Protein AF-A0A976M5I2-F1 (afdb_monomer_lite)

Structure (mmCIF, N/CA/C/O backbone):
data_AF-A0A976M5I2-F1
#
_entry.id   AF-A0A976M5I2-F1
#
loop_
_atom_site.group_PDB
_atom_site.id
_atom_site.type_symbol
_atom_site.label_atom_id
_atom_site.label_alt_id
_atom_site.label_comp_id
_atom_site.label_asym_id
_atom_site.label_entity_id
_atom_site.label_seq_id
_atom_site.pdbx_PDB_ins_code
_atom_site.Cartn_x
_atom_site.Cartn_y
_atom_site.Cartn_z
_atom_site.occupancy
_atom_site.B_iso_or_equiv
_atom_site.auth_seq_id
_atom_site.auth_comp_id
_atom_site.auth_asym_id
_atom_site.auth_atom_id
_atom_site.pdbx_PDB_model_num
ATOM 1 N N . MET A 1 1 ? -6.969 25.179 -6.077 1.00 42.72 1 MET A N 1
ATOM 2 C CA . MET A 1 1 ? -6.761 23.899 -5.365 1.00 42.72 1 MET A CA 1
ATOM 3 C C . MET A 1 1 ? -5.503 23.278 -5.935 1.00 42.72 1 MET A C 1
ATOM 5 O O . MET A 1 1 ? -5.516 22.898 -7.097 1.00 42.72 1 MET A O 1
ATOM 9 N N . PHE A 1 2 ? -4.400 23.279 -5.187 1.00 41.56 2 PHE A N 1
ATOM 10 C CA . PHE A 1 2 ? -3.205 22.556 -5.620 1.00 41.56 2 PHE A CA 1
ATOM 11 C C . PHE A 1 2 ? -3.532 21.061 -5.578 1.00 41.56 2 PHE A C 1
ATOM 13 O O . PHE A 1 2 ? -4.115 20.622 -4.581 1.00 41.56 2 PHE A O 1
ATOM 20 N N . PRO A 1 3 ? -3.241 20.282 -6.633 1.00 46.12 3 PRO A N 1
ATOM 21 C CA . PRO A 1 3 ? -3.365 18.838 -6.536 1.00 46.12 3 PRO A CA 1
ATOM 22 C C . PRO A 1 3 ? -2.473 18.413 -5.370 1.00 46.12 3 PRO A C 1
ATOM 24 O O . PRO A 1 3 ? -1.293 18.761 -5.361 1.00 46.12 3 PRO A O 1
ATOM 27 N N . MET A 1 4 ? -3.033 17.733 -4.362 1.00 51.72 4 MET A N 1
ATOM 28 C CA . MET A 1 4 ? -2.200 17.037 -3.38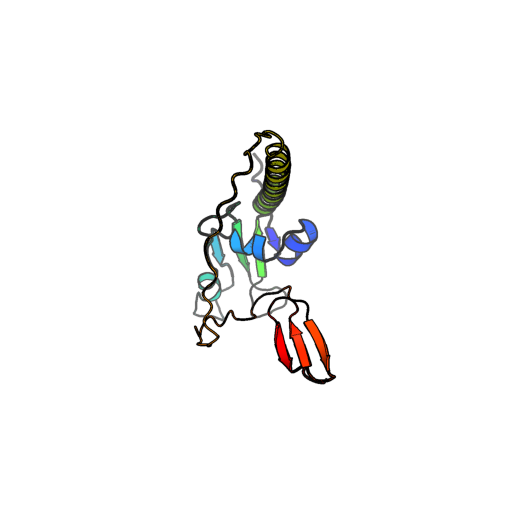5 1.00 51.72 4 MET A CA 1
ATOM 29 C C . MET A 1 4 ? -1.321 16.102 -4.206 1.00 51.72 4 MET A C 1
ATOM 31 O O . MET A 1 4 ? -1.816 15.113 -4.751 1.00 51.72 4 MET A O 1
ATOM 35 N N . SER A 1 5 ? -0.052 16.463 -4.389 1.00 57.25 5 SER A N 1
ATOM 36 C CA . SER A 1 5 ? 0.918 15.587 -5.017 1.00 57.25 5 SER A CA 1
ATOM 37 C C . SER A 1 5 ? 0.854 14.288 -4.236 1.00 57.25 5 SER A C 1
ATOM 39 O O . SER A 1 5 ? 1.051 14.290 -3.021 1.00 57.25 5 SER A O 1
ATOM 41 N N . GLN A 1 6 ? 0.480 13.200 -4.904 1.00 67.88 6 GLN A N 1
ATOM 42 C CA . GLN A 1 6 ? 0.489 11.892 -4.274 1.00 67.88 6 GLN A CA 1
ATOM 43 C C . GLN A 1 6 ? 1.946 11.564 -3.974 1.00 67.88 6 GLN A C 1
ATOM 45 O O . GLN A 1 6 ? 2.685 11.116 -4.848 1.00 67.88 6 GLN A O 1
ATOM 50 N N . GLU A 1 7 ? 2.376 11.875 -2.757 1.00 90.00 7 GLU A N 1
AT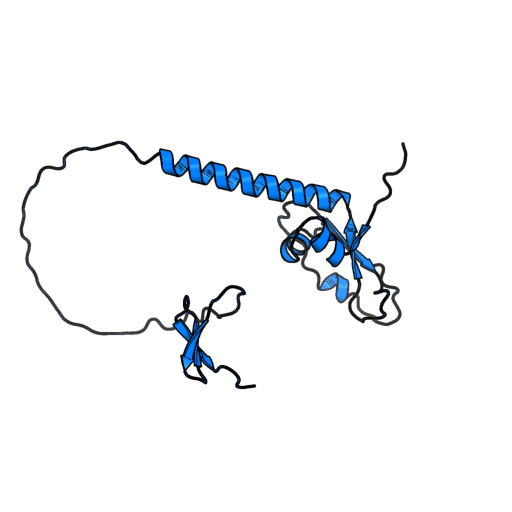OM 51 C CA . GLU A 1 7 ? 3.713 11.557 -2.300 1.00 90.00 7 GLU A CA 1
ATOM 52 C C . GLU A 1 7 ? 3.770 10.071 -1.956 1.00 90.00 7 GLU A C 1
ATOM 54 O O . GLU A 1 7 ? 2.891 9.520 -1.284 1.00 90.00 7 GLU A O 1
ATOM 59 N N . TRP A 1 8 ? 4.821 9.419 -2.441 1.00 94.56 8 TRP A N 1
ATOM 60 C CA . TRP A 1 8 ? 5.053 7.995 -2.264 1.00 94.56 8 TRP A CA 1
ATOM 61 C C . TRP A 1 8 ? 6.262 7.779 -1.362 1.00 94.56 8 TRP A C 1
ATOM 63 O O . TRP A 1 8 ? 7.271 8.473 -1.475 1.00 94.56 8 TRP A O 1
ATOM 73 N N . ILE A 1 9 ? 6.187 6.781 -0.489 1.00 95.31 9 ILE A N 1
ATOM 74 C CA . ILE A 1 9 ? 7.280 6.374 0.390 1.00 95.31 9 ILE A CA 1
ATOM 75 C C . ILE A 1 9 ? 7.612 4.900 0.180 1.00 95.31 9 ILE A C 1
ATOM 77 O O . ILE A 1 9 ? 6.722 4.069 0.010 1.00 95.31 9 ILE A O 1
ATOM 81 N N . SER A 1 10 ? 8.900 4.555 0.199 1.00 96.00 10 SER A N 1
ATOM 82 C CA . SER A 1 10 ? 9.323 3.156 0.127 1.00 96.00 10 SER A CA 1
ATOM 83 C C . SER A 1 10 ? 8.956 2.393 1.396 1.00 96.00 10 SER A C 1
ATOM 85 O O . SER A 1 10 ? 8.936 2.965 2.486 1.00 96.00 10 SER A O 1
ATOM 87 N N . GLN A 1 11 ? 8.733 1.082 1.277 1.00 95.38 11 GLN A N 1
ATOM 88 C CA . GLN A 1 11 ? 8.451 0.210 2.425 1.00 95.38 11 GLN A CA 1
ATOM 89 C C . GLN A 1 11 ? 9.461 0.404 3.568 1.00 95.38 11 GLN A C 1
ATOM 91 O O . GLN A 1 11 ? 9.087 0.577 4.724 1.00 95.38 11 GLN A O 1
ATOM 96 N N . SER A 1 12 ? 10.754 0.410 3.240 1.00 94.56 12 SER A N 1
ATOM 97 C CA . SER A 1 12 ? 11.836 0.564 4.212 1.00 94.56 12 SER A CA 1
ATOM 98 C C . SER A 1 12 ? 11.822 1.931 4.899 1.00 94.56 12 SER A C 1
ATOM 100 O O . SER A 1 12 ? 12.081 2.008 6.100 1.00 94.56 12 SER A O 1
ATOM 102 N N . ASN A 1 13 ? 11.481 3.003 4.182 1.00 95.81 13 ASN A N 1
ATOM 103 C CA . ASN A 1 13 ? 11.361 4.331 4.781 1.00 95.81 13 ASN A CA 1
ATOM 104 C C . ASN A 1 13 ? 10.082 4.472 5.611 1.00 95.81 13 ASN A C 1
ATOM 106 O O . ASN A 1 13 ? 10.130 5.100 6.666 1.00 95.81 13 ASN A O 1
ATOM 110 N N . ALA A 1 14 ? 8.972 3.858 5.192 1.00 94.75 14 ALA A N 1
ATOM 111 C CA . ALA A 1 14 ? 7.729 3.850 5.957 1.00 94.75 14 ALA A CA 1
ATOM 112 C C . ALA A 1 14 ? 7.923 3.185 7.327 1.00 94.75 14 ALA A C 1
ATOM 114 O O . ALA A 1 14 ? 7.577 3.774 8.350 1.00 94.75 14 ALA A O 1
ATOM 115 N N . ILE A 1 15 ? 8.588 2.026 7.351 1.00 94.94 15 ILE A N 1
ATOM 116 C CA . ILE A 1 15 ? 8.938 1.303 8.583 1.00 94.94 15 ILE A CA 1
ATOM 117 C C . ILE A 1 15 ? 9.814 2.162 9.503 1.00 94.94 15 ILE A C 1
ATOM 119 O O . ILE A 1 15 ? 9.555 2.290 10.699 1.00 94.94 15 ILE A O 1
ATOM 123 N N . LYS A 1 16 ? 10.854 2.798 8.950 1.00 95.12 16 LYS A N 1
ATOM 124 C CA . LYS A 1 16 ? 11.789 3.613 9.742 1.00 95.12 16 LYS A CA 1
ATOM 125 C C . LYS A 1 16 ? 11.139 4.873 10.317 1.00 95.12 16 LYS A C 1
ATOM 127 O O . LYS A 1 16 ? 11.379 5.191 11.486 1.00 95.12 16 LYS A O 1
ATOM 132 N N . LYS A 1 17 ? 10.365 5.588 9.492 1.00 95.12 17 LYS A N 1
ATOM 133 C CA . LYS A 1 17 ? 9.823 6.919 9.796 1.00 95.12 17 LYS A CA 1
ATOM 134 C C . LYS A 1 17 ? 8.558 6.858 10.651 1.00 95.12 17 LYS A C 1
ATOM 136 O O . LYS A 1 17 ? 8.484 7.592 11.625 1.00 95.12 17 LYS A O 1
ATOM 141 N N . TYR A 1 18 ? 7.625 5.966 10.321 1.00 92.88 18 TYR A N 1
ATOM 142 C CA . TYR A 1 18 ? 6.301 5.876 10.960 1.00 92.88 18 TYR A CA 1
ATOM 143 C C . TYR A 1 18 ? 6.178 4.701 11.933 1.00 92.88 18 TYR A C 1
ATOM 145 O O . TYR A 1 18 ? 5.089 4.368 12.383 1.00 92.88 18 TYR A O 1
ATOM 153 N N . LYS A 1 19 ? 7.298 4.023 12.229 1.00 90.88 19 LYS A N 1
ATOM 154 C CA . LYS A 1 19 ? 7.374 2.895 13.177 1.00 90.88 19 LYS A CA 1
ATOM 155 C C . LYS A 1 19 ? 6.390 1.752 12.885 1.00 90.88 19 LYS A C 1
ATOM 157 O O . LYS A 1 19 ? 6.109 0.948 13.768 1.00 90.88 19 LYS A O 1
ATOM 162 N N . LEU A 1 20 ? 5.916 1.656 11.644 1.00 91.69 20 LEU A N 1
ATOM 163 C CA . LEU A 1 20 ? 5.096 0.552 11.161 1.00 91.69 20 LEU A CA 1
ATOM 164 C C . LEU A 1 20 ? 5.966 -0.683 10.945 1.00 91.69 20 LEU A C 1
ATOM 166 O O . LEU A 1 20 ? 7.146 -0.568 10.610 1.00 91.69 20 LEU A O 1
ATOM 170 N N . ASN A 1 21 ? 5.388 -1.869 11.082 1.00 93.00 21 ASN A N 1
ATOM 171 C CA . ASN A 1 21 ? 6.063 -3.103 10.697 1.00 93.00 21 ASN A CA 1
ATOM 172 C C . ASN A 1 21 ? 5.617 -3.560 9.288 1.00 93.00 21 ASN A C 1
ATOM 174 O O . ASN A 1 21 ? 4.710 -2.999 8.671 1.00 93.00 21 ASN A O 1
ATOM 178 N N . VAL A 1 22 ? 6.285 -4.582 8.744 1.00 93.50 22 VAL A N 1
ATOM 179 C CA . VAL A 1 22 ? 5.963 -5.122 7.408 1.00 93.50 22 VAL A CA 1
ATOM 180 C C . VAL A 1 22 ? 4.542 -5.691 7.359 1.00 93.50 22 VAL A C 1
ATOM 182 O O . VAL A 1 22 ? 3.848 -5.523 6.357 1.00 93.50 22 VAL A O 1
ATOM 185 N N . TYR A 1 23 ? 4.109 -6.340 8.439 1.00 93.94 23 TYR A N 1
ATOM 186 C CA . TYR A 1 23 ? 2.783 -6.933 8.540 1.00 93.94 23 TYR A CA 1
ATOM 187 C C . TYR A 1 23 ? 1.679 -5.869 8.500 1.00 93.94 23 TYR A C 1
ATOM 189 O O . TYR A 1 23 ? 0.711 -6.044 7.764 1.00 93.94 23 TYR A O 1
ATOM 197 N N . ASP A 1 24 ? 1.835 -4.745 9.201 1.00 93.69 24 ASP A N 1
ATOM 198 C CA . ASP A 1 24 ? 0.886 -3.628 9.195 1.00 93.69 24 ASP A CA 1
ATOM 199 C C . ASP A 1 24 ? 0.699 -3.098 7.774 1.00 93.69 24 ASP A C 1
ATOM 201 O O . ASP A 1 24 ? -0.421 -2.853 7.338 1.00 93.69 24 ASP A O 1
ATOM 205 N N . LEU A 1 25 ? 1.789 -2.986 7.012 1.00 95.44 25 LEU A N 1
ATOM 206 C CA . LEU A 1 25 ? 1.726 -2.556 5.620 1.00 95.44 25 LEU A CA 1
ATOM 207 C C . LEU A 1 25 ? 1.020 -3.594 4.743 1.00 95.44 25 LEU A C 1
ATOM 209 O O . LEU A 1 25 ? 0.134 -3.236 3.975 1.00 95.44 25 LEU A O 1
ATOM 213 N N . HIS A 1 26 ? 1.385 -4.875 4.844 1.00 94.62 26 HIS A N 1
ATOM 214 C CA . HIS A 1 26 ? 0.868 -5.916 3.943 1.00 94.62 26 HIS A CA 1
ATOM 215 C C . HIS A 1 26 ? -0.583 -6.300 4.240 1.00 94.62 26 HIS A C 1
ATOM 217 O O . HIS A 1 26 ? -1.365 -6.487 3.313 1.00 94.62 26 HIS A O 1
ATOM 223 N N . SER A 1 27 ? -0.966 -6.363 5.516 1.00 94.62 27 SER A N 1
ATOM 224 C CA . SER A 1 27 ? -2.332 -6.688 5.958 1.00 94.62 27 SER A CA 1
ATOM 225 C C . SER A 1 27 ? -3.364 -5.607 5.627 1.00 94.62 27 SER A C 1
ATOM 227 O O . SER A 1 27 ? -4.560 -5.842 5.778 1.00 94.62 27 SER A O 1
ATOM 229 N N . ASN A 1 28 ? -2.913 -4.446 5.149 1.00 96.12 28 ASN A N 1
ATOM 230 C CA . ASN A 1 28 ? -3.754 -3.311 4.796 1.00 96.12 28 ASN A CA 1
ATOM 231 C C . ASN A 1 28 ? -3.767 -3.004 3.285 1.00 96.12 28 ASN A C 1
ATOM 233 O O . ASN A 1 28 ? -4.417 -2.052 2.865 1.00 96.12 28 ASN A O 1
ATOM 237 N N . ILE A 1 29 ? -3.095 -3.799 2.441 1.00 96.50 29 ILE A N 1
ATOM 238 C CA . ILE A 1 29 ? -3.083 -3.586 0.981 1.00 96.50 29 ILE A CA 1
ATOM 239 C C . ILE A 1 29 ? -4.459 -3.897 0.392 1.00 96.50 29 ILE A C 1
ATOM 241 O O . ILE A 1 29 ? -4.896 -5.043 0.410 1.00 96.50 29 ILE A O 1
ATOM 245 N N . THR A 1 30 ? -5.117 -2.907 -0.205 1.00 95.50 30 THR A N 1
ATOM 246 C CA . THR A 1 30 ? -6.404 -3.084 -0.904 1.00 95.50 30 THR A CA 1
ATOM 247 C C . THR A 1 30 ? -6.292 -2.961 -2.412 1.00 95.50 30 THR A C 1
ATOM 249 O O . THR A 1 30 ? -7.122 -3.499 -3.142 1.00 95.50 30 THR A O 1
ATOM 252 N N . LYS A 1 31 ? -5.268 -2.254 -2.893 1.00 93.88 31 LYS A N 1
ATOM 253 C CA . LYS A 1 31 ? -5.041 -2.012 -4.315 1.00 93.88 31 LYS A CA 1
ATOM 254 C C . LYS A 1 31 ? -3.562 -2.148 -4.636 1.00 93.88 31 LYS A C 1
ATOM 256 O O . LYS A 1 31 ? -2.724 -1.621 -3.908 1.00 93.88 31 LYS A O 1
ATOM 261 N N . VAL A 1 32 ? -3.259 -2.802 -5.752 1.00 92.62 32 VAL A N 1
ATOM 262 C CA . VAL A 1 32 ? -1.904 -2.910 -6.298 1.00 92.62 32 VAL A CA 1
ATOM 263 C C . VAL A 1 32 ? -1.870 -2.217 -7.657 1.00 92.62 32 VAL A C 1
ATOM 265 O O . VAL A 1 32 ? -2.772 -2.401 -8.472 1.00 92.62 32 VAL A O 1
ATOM 268 N N . VAL A 1 33 ? -0.857 -1.385 -7.875 1.00 90.81 33 VAL A N 1
ATOM 269 C CA . VAL A 1 33 ? -0.553 -0.728 -9.149 1.00 90.81 33 VAL A CA 1
ATOM 270 C C . VAL A 1 33 ? 0.841 -1.181 -9.557 1.00 90.81 33 VAL A C 1
ATOM 272 O O . VAL A 1 33 ? 1.813 -0.839 -8.885 1.00 90.81 33 VAL A O 1
ATOM 275 N N . ASP A 1 34 ? 0.939 -1.977 -10.615 1.00 88.06 34 ASP A N 1
ATOM 276 C CA . ASP A 1 34 ? 2.224 -2.427 -11.146 1.00 88.06 34 ASP A CA 1
ATOM 277 C C . ASP A 1 34 ? 2.683 -1.496 -12.271 1.00 88.06 34 ASP A C 1
ATOM 279 O O . ASP A 1 34 ? 1.975 -1.304 -13.257 1.00 88.06 34 ASP A O 1
ATOM 283 N N . GLU A 1 35 ? 3.847 -0.877 -12.092 1.00 87.12 35 GLU A N 1
ATOM 284 C CA . GLU A 1 35 ? 4.490 -0.010 -13.081 1.00 87.12 35 GLU A CA 1
ATOM 285 C C . GLU A 1 35 ? 5.915 -0.465 -13.407 1.00 87.12 35 GLU A C 1
ATOM 287 O O . GLU A 1 35 ? 6.731 0.313 -13.912 1.00 87.12 35 GLU A O 1
ATOM 292 N N . THR A 1 36 ? 6.248 -1.716 -13.096 1.00 83.38 36 THR A N 1
ATOM 293 C CA . THR A 1 36 ? 7.514 -2.299 -13.535 1.00 83.38 36 THR A CA 1
ATOM 294 C C . THR A 1 36 ? 7.567 -2.303 -15.064 1.00 83.38 36 THR A C 1
ATOM 296 O O . THR A 1 36 ? 6.578 -2.590 -15.747 1.00 83.38 36 THR A O 1
ATOM 299 N N . LYS A 1 37 ? 8.704 -1.899 -15.648 1.00 66.69 37 LYS A N 1
ATOM 300 C CA . LYS A 1 37 ? 8.823 -1.809 -17.109 1.00 66.69 37 LYS A CA 1
ATOM 301 C C . LYS A 1 37 ? 8.924 -3.219 -17.671 1.00 66.69 37 LYS A C 1
ATOM 303 O O . LYS A 1 37 ? 10.005 -3.796 -17.766 1.00 66.69 37 LYS A O 1
ATOM 308 N N . SER A 1 38 ? 7.770 -3.754 -18.054 1.00 57.06 38 SER A N 1
ATOM 309 C CA . SER A 1 38 ? 7.590 -5.020 -18.758 1.00 57.06 38 SER A CA 1
ATOM 310 C C . SER A 1 38 ? 8.565 -5.157 -19.937 1.00 57.06 38 SER A C 1
ATOM 312 O O . SER A 1 38 ? 8.340 -4.615 -21.017 1.00 57.06 38 SER A O 1
ATOM 314 N N . LYS A 1 39 ? 9.699 -5.833 -19.698 1.00 52.34 39 LYS A N 1
ATOM 315 C CA . LYS A 1 39 ? 10.569 -6.453 -20.719 1.00 52.34 39 LYS A CA 1
ATOM 316 C C . LYS A 1 39 ? 11.312 -7.711 -20.249 1.00 52.34 39 LYS A C 1
ATOM 318 O O . LYS A 1 39 ? 12.005 -8.310 -21.064 1.00 52.34 39 LYS A O 1
ATOM 323 N N . ARG A 1 40 ? 11.221 -8.133 -18.980 1.00 53.06 40 ARG A N 1
ATOM 324 C CA . ARG A 1 40 ? 11.905 -9.364 -18.515 1.00 53.06 40 ARG A CA 1
ATOM 325 C C . ARG A 1 40 ? 11.010 -10.444 -17.924 1.00 53.06 40 ARG A C 1
ATOM 327 O O . ARG A 1 40 ? 11.485 -11.558 -17.764 1.00 53.06 40 ARG A O 1
ATOM 334 N N . PHE A 1 41 ? 9.738 -10.157 -17.681 1.00 48.44 41 PHE A N 1
ATOM 335 C CA . PHE A 1 41 ? 8.794 -11.150 -17.190 1.00 48.44 41 PHE A CA 1
ATOM 336 C C . PHE A 1 41 ? 7.488 -10.994 -17.960 1.00 48.44 41 PHE A C 1
ATOM 338 O O . PHE A 1 41 ? 6.736 -10.053 -17.737 1.00 48.44 41 PHE A O 1
ATOM 345 N N . GLU A 1 42 ? 7.242 -11.921 -18.881 1.00 46.41 42 GLU A N 1
ATOM 346 C CA . GLU A 1 42 ? 5.979 -12.173 -19.605 1.00 46.41 42 GLU A CA 1
ATOM 347 C C . GLU A 1 42 ? 4.843 -12.618 -18.659 1.00 46.41 42 GLU A C 1
ATOM 349 O O . GLU A 1 42 ? 3.965 -13.402 -18.998 1.00 46.41 42 GLU A O 1
ATOM 354 N N . SER A 1 43 ? 4.881 -12.187 -17.406 1.00 49.59 43 SER A N 1
ATOM 355 C CA . SER A 1 43 ? 4.114 -12.822 -16.359 1.00 49.59 43 SER A CA 1
ATOM 356 C C . SER A 1 43 ? 3.843 -11.810 -15.258 1.00 49.59 43 SER A C 1
ATOM 358 O O . SER A 1 43 ? 4.745 -11.472 -14.491 1.00 49.59 43 SER A O 1
ATOM 360 N N . ASP A 1 44 ? 2.583 -11.387 -15.159 1.00 53.88 44 ASP A N 1
ATOM 361 C CA . ASP A 1 44 ? 1.946 -10.579 -14.100 1.00 53.88 44 ASP A CA 1
ATOM 362 C C . ASP A 1 44 ? 2.104 -11.149 -12.660 1.00 53.88 44 ASP A C 1
ATOM 364 O O . ASP A 1 44 ? 1.396 -10.776 -11.721 1.00 53.88 44 ASP A O 1
ATOM 368 N N . LEU A 1 45 ? 3.035 -12.081 -12.451 1.00 58.72 45 LEU A N 1
ATOM 369 C CA . LEU A 1 45 ? 3.311 -12.809 -11.216 1.00 58.72 45 LEU A CA 1
ATOM 370 C C . LEU A 1 45 ? 3.601 -11.921 -9.992 1.00 58.72 45 LEU A C 1
ATOM 372 O O . LEU A 1 45 ? 3.096 -12.253 -8.910 1.00 58.72 45 LEU A O 1
ATOM 376 N N . PRO A 1 46 ? 4.378 -10.816 -10.072 1.00 61.66 46 PRO A N 1
ATOM 377 C CA . PRO A 1 46 ? 4.697 -10.056 -8.866 1.00 61.66 46 PRO A CA 1
ATOM 378 C C . PRO A 1 46 ? 3.469 -9.338 -8.293 1.00 61.66 46 PRO A C 1
ATOM 380 O O . PRO A 1 46 ? 3.321 -9.295 -7.073 1.00 61.66 46 PRO A O 1
ATOM 383 N N . ALA A 1 47 ? 2.557 -8.846 -9.136 1.00 63.12 47 ALA A N 1
ATOM 384 C CA . ALA A 1 47 ? 1.302 -8.248 -8.686 1.00 63.12 47 ALA A CA 1
ATOM 385 C C . ALA A 1 47 ? 0.285 -9.304 -8.221 1.00 63.12 47 ALA A C 1
ATOM 387 O O . ALA A 1 47 ? -0.337 -9.135 -7.172 1.00 63.12 47 ALA A O 1
ATOM 388 N N . GLN A 1 48 ? 0.148 -10.415 -8.957 1.00 66.19 48 GLN A N 1
ATOM 389 C CA . GLN A 1 48 ? -0.821 -11.476 -8.644 1.00 66.19 48 GLN A CA 1
ATOM 390 C C . GLN A 1 48 ? -0.501 -12.244 -7.352 1.00 66.19 48 GLN A C 1
ATOM 392 O O . GLN A 1 48 ? -1.406 -12.764 -6.701 1.00 66.19 48 GLN A O 1
ATOM 397 N N . SER A 1 49 ? 0.770 -12.298 -6.944 1.00 77.81 49 SER A N 1
ATOM 398 C CA . SER A 1 49 ? 1.185 -12.939 -5.686 1.00 77.81 49 SER A CA 1
ATOM 399 C C . SER A 1 49 ? 0.900 -12.100 -4.431 1.00 77.81 49 SER A C 1
ATOM 401 O O . SER A 1 49 ? 0.999 -12.607 -3.308 1.00 77.81 49 SER A O 1
ATOM 403 N N . ILE A 1 50 ? 0.526 -10.824 -4.580 1.00 85.69 50 ILE A N 1
ATOM 404 C CA . ILE A 1 50 ? 0.232 -9.949 -3.444 1.00 85.69 50 ILE A CA 1
ATOM 405 C C . ILE A 1 50 ? -1.176 -10.233 -2.923 1.00 85.69 50 ILE A C 1
ATOM 407 O O . ILE A 1 50 ? -2.179 -10.061 -3.611 1.00 85.69 50 ILE A O 1
ATOM 411 N N . LYS A 1 51 ? -1.253 -10.626 -1.650 1.00 89.31 51 LYS A N 1
ATOM 412 C CA . LYS A 1 51 ? -2.525 -10.853 -0.963 1.00 89.31 51 LYS A CA 1
ATOM 413 C C . LYS A 1 51 ? -3.231 -9.522 -0.709 1.00 89.31 51 LYS A C 1
ATOM 415 O O . LYS A 1 51 ? -2.699 -8.664 -0.010 1.00 89.31 51 LYS A O 1
ATOM 420 N N . ILE A 1 52 ? -4.445 -9.395 -1.236 1.00 93.38 52 ILE A N 1
ATOM 421 C CA . ILE A 1 52 ? -5.332 -8.264 -0.960 1.00 93.38 52 ILE A CA 1
ATOM 422 C C . ILE A 1 52 ? -6.041 -8.480 0.380 1.00 93.38 52 ILE A C 1
ATOM 424 O O . ILE A 1 52 ? -6.601 -9.546 0.655 1.00 93.38 52 ILE A O 1
ATOM 428 N N . ALA A 1 53 ? -6.010 -7.453 1.219 1.00 92.62 53 ALA A N 1
ATOM 429 C CA . ALA A 1 53 ? -6.653 -7.418 2.516 1.00 92.62 53 ALA A CA 1
ATOM 430 C C . ALA A 1 53 ? -8.179 -7.455 2.377 1.00 92.62 53 ALA A C 1
ATOM 432 O O . ALA A 1 53 ? -8.768 -6.660 1.647 1.00 92.62 53 ALA A O 1
ATOM 433 N N . LYS A 1 54 ? -8.830 -8.358 3.121 1.00 90.44 54 LYS A N 1
ATOM 434 C CA . LYS A 1 54 ? -10.301 -8.443 3.172 1.00 90.44 54 LYS A CA 1
ATOM 435 C C . LYS A 1 54 ? -10.910 -7.412 4.123 1.00 90.44 54 LYS A C 1
ATOM 437 O O . LYS A 1 54 ? -11.927 -6.820 3.796 1.00 90.44 54 LYS A O 1
ATOM 442 N N . ASN A 1 55 ? -10.272 -7.203 5.275 1.00 91.12 55 ASN A N 1
ATOM 443 C CA . ASN A 1 55 ? -10.720 -6.293 6.331 1.00 91.12 55 ASN A CA 1
ATOM 444 C C . ASN A 1 55 ? -9.542 -5.419 6.794 1.00 91.12 55 ASN A C 1
ATOM 446 O O . ASN A 1 55 ? -8.996 -5.656 7.873 1.00 91.12 55 ASN A O 1
ATOM 450 N N . PRO A 1 56 ? -9.084 -4.475 5.958 1.00 92.88 56 PRO A N 1
ATOM 451 C CA . PRO A 1 56 ? -8.010 -3.565 6.333 1.00 92.88 56 PRO A CA 1
ATOM 452 C C . PRO A 1 56 ? -8.489 -2.589 7.417 1.00 92.88 56 PRO A C 1
ATOM 454 O O . PRO A 1 56 ? -9.645 -2.167 7.420 1.00 92.88 56 PRO A O 1
ATOM 457 N N . LEU A 1 57 ? -7.582 -2.182 8.302 1.00 92.25 57 LEU A N 1
ATOM 458 C CA . LEU A 1 57 ? -7.796 -1.045 9.196 1.00 92.25 57 LEU A CA 1
ATOM 459 C C . LEU A 1 57 ? -7.836 0.266 8.397 1.00 92.25 57 LEU A C 1
ATOM 461 O O . LEU A 1 57 ? -8.665 1.128 8.671 1.00 92.25 57 LEU A O 1
ATOM 465 N N . VAL A 1 58 ? -6.959 0.391 7.396 1.00 94.12 58 VAL A N 1
ATOM 466 C CA . VAL A 1 58 ? -6.924 1.488 6.419 1.00 94.12 58 VAL A CA 1
ATOM 467 C C . VAL A 1 58 ? -6.554 0.911 5.058 1.00 94.12 58 VAL A C 1
ATOM 469 O O . VAL A 1 58 ? -5.607 0.143 4.954 1.00 94.12 58 VAL A O 1
ATOM 472 N N . GLY A 1 59 ? -7.274 1.269 3.996 1.00 95.31 59 GLY A N 1
ATOM 473 C CA . GLY A 1 59 ? -6.996 0.739 2.660 1.00 95.31 59 GLY A CA 1
ATOM 474 C C . GLY A 1 59 ? -5.744 1.348 2.025 1.00 95.31 59 GLY A C 1
ATOM 475 O O . GLY A 1 59 ? -5.783 2.484 1.551 1.00 95.31 59 GLY A O 1
ATOM 476 N N . LEU A 1 60 ? -4.650 0.587 1.960 1.00 96.19 60 LEU A N 1
ATOM 477 C CA . LEU A 1 60 ? -3.403 1.013 1.328 1.00 96.19 60 LEU A CA 1
ATOM 478 C C . LEU A 1 60 ? -3.363 0.666 -0.160 1.00 96.19 60 LEU A C 1
ATOM 480 O O . LEU A 1 60 ? -3.682 -0.445 -0.589 1.00 96.19 60 LEU A O 1
ATOM 484 N N . THR A 1 61 ? -2.866 1.614 -0.949 1.00 95.25 61 THR A N 1
ATOM 485 C CA . THR A 1 61 ? -2.449 1.383 -2.331 1.00 95.25 61 THR A CA 1
ATOM 486 C C . THR A 1 61 ? -0.952 1.103 -2.373 1.00 95.25 61 THR A C 1
ATOM 488 O O . THR A 1 61 ? -0.141 1.947 -1.989 1.00 95.25 61 THR A O 1
ATOM 491 N N . LEU A 1 62 ? -0.592 -0.079 -2.864 1.00 95.19 62 LEU A N 1
ATOM 492 C CA . LEU A 1 62 ? 0.782 -0.482 -3.129 1.00 95.19 62 LEU A CA 1
ATOM 493 C C . LEU A 1 62 ? 1.115 -0.216 -4.596 1.00 95.19 62 LEU A C 1
ATOM 495 O O . LEU A 1 62 ? 0.448 -0.727 -5.490 1.00 95.19 62 LEU A O 1
ATOM 499 N N . ARG A 1 63 ? 2.173 0.550 -4.841 1.00 93.75 63 ARG A N 1
ATOM 500 C CA . ARG A 1 63 ? 2.751 0.759 -6.168 1.00 93.75 63 ARG A CA 1
ATOM 501 C C . ARG A 1 63 ? 4.057 -0.021 -6.283 1.00 93.75 63 ARG A C 1
ATOM 503 O O . ARG A 1 63 ? 4.942 0.133 -5.437 1.00 93.75 63 ARG A O 1
ATOM 510 N N . LEU A 1 64 ? 4.163 -0.867 -7.301 1.00 92.62 64 LEU A N 1
ATOM 511 C CA . LEU A 1 64 ? 5.380 -1.599 -7.638 1.00 92.62 64 LEU A CA 1
ATOM 512 C C . LEU A 1 64 ? 6.118 -0.851 -8.740 1.00 92.62 64 LEU A C 1
ATOM 514 O O . LEU A 1 64 ? 5.522 -0.480 -9.746 1.00 92.62 64 LEU A O 1
ATOM 518 N N . VAL A 1 65 ? 7.411 -0.624 -8.537 1.00 90.75 65 VAL A N 1
ATOM 519 C CA . VAL A 1 65 ? 8.289 0.002 -9.531 1.00 90.75 65 VAL A CA 1
ATOM 520 C C . VAL A 1 65 ? 9.592 -0.778 -9.636 1.00 90.75 65 VAL A C 1
ATOM 522 O O . VAL A 1 65 ? 9.966 -1.505 -8.708 1.00 90.75 65 VAL A O 1
ATOM 525 N N . ASP A 1 66 ? 10.306 -0.600 -10.745 1.00 89.25 66 ASP A N 1
ATOM 526 C CA . ASP A 1 66 ? 11.623 -1.206 -10.931 1.00 89.25 66 ASP A CA 1
ATOM 527 C C . ASP A 1 66 ? 12.552 -0.828 -9.774 1.00 89.25 66 ASP A C 1
ATOM 529 O O . ASP A 1 66 ? 12.606 0.324 -9.323 1.00 89.25 66 ASP A O 1
ATOM 533 N N . ASN A 1 67 ? 13.289 -1.811 -9.265 1.00 88.44 67 ASN A N 1
ATOM 534 C CA . ASN A 1 67 ? 14.214 -1.558 -8.178 1.00 88.44 67 ASN A CA 1
ATOM 535 C C . ASN A 1 67 ? 15.400 -0.735 -8.704 1.00 88.44 67 ASN A C 1
ATOM 537 O O . ASN A 1 67 ? 16.124 -1.220 -9.576 1.00 88.44 67 ASN A O 1
ATOM 541 N N . PRO A 1 68 ? 15.678 0.468 -8.167 1.00 86.69 68 PRO A N 1
ATOM 542 C CA . PRO A 1 68 ? 16.765 1.311 -8.668 1.00 86.69 68 PRO A CA 1
ATOM 543 C C . PRO A 1 68 ? 18.152 0.678 -8.484 1.00 86.69 68 PRO A C 1
ATOM 545 O O . PRO A 1 68 ? 19.116 1.118 -9.099 1.00 86.69 68 PRO A O 1
ATOM 548 N N . ARG A 1 69 ? 18.265 -0.357 -7.640 1.00 86.50 69 ARG A N 1
ATOM 549 C CA . ARG A 1 69 ? 19.497 -1.133 -7.443 1.00 86.50 69 ARG A CA 1
ATOM 550 C C . ARG A 1 69 ? 19.655 -2.298 -8.427 1.00 86.50 69 ARG A C 1
ATOM 552 O O . ARG A 1 69 ? 20.633 -3.026 -8.326 1.00 86.50 69 ARG A O 1
ATOM 559 N N . GLY A 1 70 ? 18.704 -2.496 -9.340 1.00 82.31 70 GLY A N 1
ATOM 560 C CA . GLY A 1 70 ? 18.736 -3.574 -10.331 1.00 82.31 70 GLY A CA 1
ATOM 561 C C . GLY A 1 70 ? 18.397 -4.963 -9.784 1.00 82.31 70 GLY A C 1
ATOM 562 O O . GLY A 1 70 ? 18.626 -5.951 -10.475 1.00 82.31 70 GLY A O 1
ATOM 563 N N . TYR A 1 71 ? 17.867 -5.060 -8.559 1.00 82.88 71 TYR A N 1
ATOM 564 C CA . TYR A 1 71 ? 17.373 -6.328 -8.022 1.00 82.88 71 TYR A CA 1
ATOM 565 C C . TYR A 1 71 ? 16.134 -6.812 -8.777 1.00 82.88 71 TYR A C 1
ATOM 567 O O . TYR A 1 71 ? 15.322 -6.007 -9.228 1.00 82.88 71 TYR A O 1
ATOM 575 N N . GLU A 1 72 ? 15.969 -8.133 -8.832 1.00 80.75 72 GLU A N 1
ATOM 576 C CA . GLU A 1 72 ? 14.810 -8.789 -9.445 1.00 80.75 72 GLU A CA 1
ATOM 577 C C . GLU A 1 72 ? 13.498 -8.433 -8.730 1.00 80.75 72 GLU A C 1
ATOM 579 O O . GLU A 1 72 ? 12.479 -8.187 -9.369 1.00 80.75 72 GLU A O 1
ATOM 584 N N . ALA A 1 73 ? 13.528 -8.337 -7.398 1.00 83.06 73 ALA A N 1
ATOM 585 C CA . ALA A 1 73 ? 12.356 -7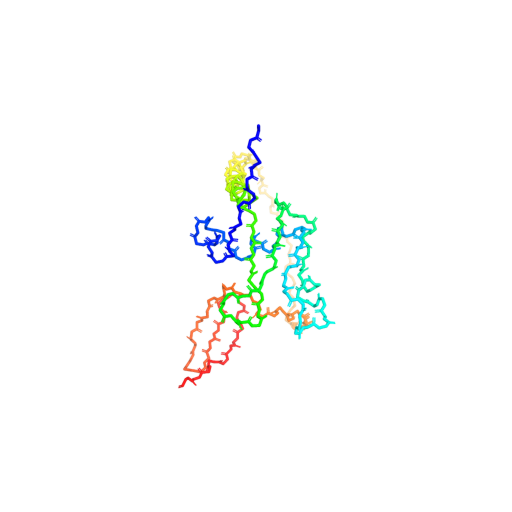.958 -6.620 1.00 83.06 73 ALA A CA 1
ATOM 586 C C . ALA A 1 73 ? 12.028 -6.457 -6.787 1.00 83.06 73 ALA A C 1
ATOM 588 O O . ALA A 1 73 ? 12.896 -5.611 -6.511 1.00 83.06 73 ALA A O 1
ATOM 589 N N . PRO A 1 74 ? 10.775 -6.099 -7.141 1.00 89.19 74 PRO A N 1
ATOM 590 C CA . PRO A 1 74 ? 10.383 -4.712 -7.351 1.00 89.19 74 PRO A CA 1
ATOM 591 C C . PRO A 1 74 ? 10.417 -3.909 -6.051 1.00 89.19 74 PRO A C 1
ATOM 593 O O . PRO A 1 74 ? 10.203 -4.423 -4.946 1.00 89.19 74 PRO A O 1
ATOM 596 N N . MET A 1 75 ? 10.651 -2.606 -6.181 1.00 92.25 75 MET A N 1
ATOM 597 C CA . MET A 1 75 ? 10.539 -1.689 -5.058 1.00 92.25 75 MET A CA 1
ATOM 598 C C . MET A 1 75 ? 9.062 -1.424 -4.750 1.00 92.25 75 MET A C 1
ATOM 600 O O . MET A 1 75 ? 8.266 -1.106 -5.631 1.00 92.25 75 MET A O 1
ATOM 604 N N . ARG A 1 76 ? 8.711 -1.532 -3.467 1.00 94.69 76 ARG A N 1
ATOM 605 C CA . ARG A 1 76 ? 7.355 -1.321 -2.952 1.00 94.69 76 ARG A CA 1
ATOM 606 C C . ARG A 1 76 ? 7.194 0.097 -2.425 1.00 94.69 76 ARG A C 1
ATOM 608 O O . ARG A 1 76 ? 7.916 0.489 -1.501 1.00 94.69 76 ARG A O 1
ATOM 615 N N . LEU A 1 77 ? 6.243 0.831 -2.990 1.00 95.69 77 LEU A N 1
ATOM 616 C CA . LEU A 1 77 ? 5.909 2.202 -2.624 1.00 95.69 77 LEU A CA 1
ATOM 617 C C . LEU A 1 77 ? 4.472 2.295 -2.095 1.00 95.69 77 LEU A C 1
ATOM 619 O O . LEU A 1 77 ? 3.563 1.680 -2.644 1.00 95.69 77 LEU A O 1
ATOM 623 N N . TYR A 1 78 ? 4.264 3.109 -1.065 1.00 96.06 78 TYR A N 1
ATOM 624 C CA . TYR A 1 78 ? 2.958 3.369 -0.457 1.00 96.06 78 TYR A CA 1
ATOM 625 C C . TYR A 1 78 ? 2.655 4.864 -0.473 1.00 96.06 78 TYR A C 1
ATOM 627 O O . TYR A 1 78 ? 3.573 5.681 -0.396 1.00 96.06 78 TYR A O 1
ATOM 635 N N . ASN A 1 79 ? 1.379 5.229 -0.553 1.00 95.19 79 ASN A N 1
ATOM 636 C CA . ASN A 1 79 ? 0.967 6.626 -0.476 1.00 95.19 79 ASN A CA 1
ATOM 637 C C . ASN A 1 79 ? 1.136 7.160 0.958 1.00 95.19 79 ASN A C 1
ATOM 639 O O . ASN A 1 79 ? 0.620 6.569 1.907 1.00 95.19 79 ASN A O 1
ATOM 643 N N . ILE A 1 80 ? 1.836 8.284 1.122 1.00 94.94 80 ILE A N 1
ATOM 644 C CA . ILE A 1 80 ? 2.156 8.843 2.444 1.00 94.94 80 ILE A CA 1
ATOM 645 C C . ILE A 1 80 ? 0.896 9.198 3.241 1.00 94.94 80 ILE A C 1
ATOM 647 O O . ILE A 1 80 ? 0.848 8.933 4.441 1.00 94.94 80 ILE A O 1
ATOM 651 N N . SER A 1 81 ? -0.137 9.749 2.602 1.00 94.31 81 SER A N 1
ATOM 652 C CA . SER A 1 81 ? -1.377 10.128 3.291 1.00 94.31 81 SER A CA 1
ATOM 653 C C . SER A 1 81 ? -2.066 8.916 3.924 1.00 94.31 81 SER A C 1
ATOM 655 O O . SER A 1 81 ? -2.505 8.989 5.068 1.00 94.31 81 SER A O 1
ATOM 657 N N . GLN A 1 82 ? -2.084 7.780 3.220 1.00 95.50 82 GLN A N 1
ATOM 658 C CA . GLN A 1 82 ? -2.662 6.528 3.724 1.00 95.50 82 GLN A CA 1
ATOM 659 C C . GLN A 1 82 ? -1.818 5.921 4.857 1.00 95.50 82 GLN A C 1
ATOM 661 O O . GLN A 1 82 ? -2.354 5.353 5.804 1.00 95.50 82 GLN A O 1
ATOM 666 N N . ILE A 1 83 ? -0.492 6.070 4.789 1.00 96.06 83 ILE A N 1
ATOM 667 C CA . ILE A 1 83 ? 0.425 5.624 5.846 1.00 96.06 83 ILE A CA 1
ATOM 668 C C . ILE A 1 83 ? 0.199 6.399 7.150 1.00 96.06 83 ILE A C 1
ATOM 670 O O . ILE A 1 83 ? 0.139 5.788 8.215 1.00 96.06 83 ILE A O 1
ATOM 674 N N . LEU A 1 84 ? 0.027 7.720 7.070 1.00 94.62 84 LEU A N 1
ATOM 675 C CA . LEU A 1 84 ? -0.279 8.565 8.231 1.00 94.62 84 LEU A CA 1
ATOM 676 C C . LEU A 1 84 ? -1.632 8.210 8.866 1.00 94.62 84 LEU A C 1
ATOM 678 O O . LEU A 1 84 ? -1.777 8.201 10.092 1.00 94.62 84 LEU A O 1
ATOM 682 N N . GLU A 1 85 ? -2.627 7.907 8.032 1.00 95.06 85 GLU A N 1
ATOM 683 C CA . GLU A 1 85 ? -3.936 7.451 8.494 1.00 95.06 85 GLU A CA 1
ATOM 684 C C . GLU A 1 85 ? -3.837 6.093 9.202 1.00 95.06 85 GLU A C 1
ATOM 686 O O . GLU A 1 85 ? -4.412 5.916 10.281 1.00 95.06 85 GLU A O 1
ATOM 691 N N . LEU A 1 86 ? -3.064 5.154 8.647 1.00 95.06 86 LEU A N 1
ATOM 692 C CA . LEU A 1 86 ? -2.826 3.846 9.254 1.00 95.06 86 LEU A CA 1
ATOM 693 C C . LEU A 1 86 ? -2.123 3.966 10.610 1.00 95.06 86 LEU A C 1
ATOM 695 O O . LEU A 1 86 ? -2.589 3.381 11.586 1.00 95.06 86 LEU A O 1
ATOM 699 N N . GLU A 1 87 ? -1.052 4.757 10.698 1.00 94.00 87 GLU A N 1
ATOM 700 C C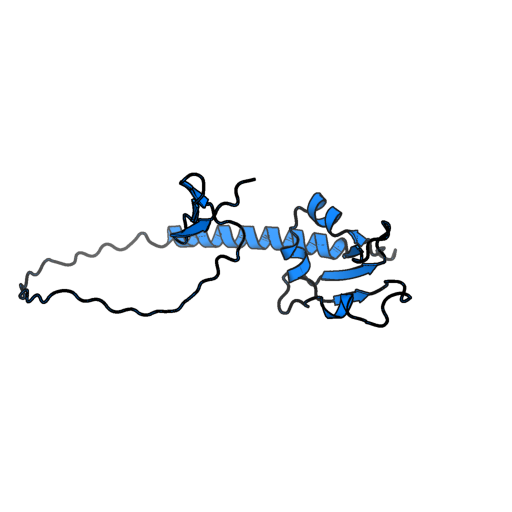A . GLU A 1 87 ? -0.334 5.018 11.952 1.00 94.00 87 GLU A CA 1
ATOM 701 C C . GLU A 1 87 ? -1.283 5.573 13.025 1.00 94.00 87 GLU A C 1
ATOM 703 O O . GLU A 1 87 ? -1.379 5.037 14.133 1.00 94.00 87 GLU A O 1
ATOM 708 N N . SER A 1 88 ? -2.064 6.595 12.671 1.00 92.69 88 SER A N 1
ATOM 709 C CA . SER A 1 88 ? -3.046 7.202 13.574 1.00 92.69 88 SER A CA 1
ATOM 710 C C . SER A 1 88 ? -4.107 6.198 14.036 1.00 92.69 88 SER A C 1
ATOM 712 O O . SER A 1 88 ? -4.516 6.203 15.201 1.00 92.69 88 SER A O 1
ATOM 714 N N . SER A 1 89 ? -4.558 5.327 13.134 1.00 92.25 89 SER A N 1
ATOM 715 C CA . SER A 1 89 ? -5.576 4.313 13.417 1.00 92.25 89 SER A CA 1
ATOM 716 C C . SER A 1 89 ? -5.043 3.213 14.334 1.00 92.25 89 SER A C 1
ATOM 718 O O . SER A 1 89 ? -5.734 2.815 15.271 1.00 92.25 89 SER A O 1
ATOM 720 N N . LEU A 1 90 ? -3.794 2.781 14.140 1.00 90.50 90 LEU A N 1
ATOM 721 C CA . LEU A 1 90 ? -3.120 1.815 15.013 1.00 90.50 90 LEU A CA 1
ATOM 722 C C . LEU A 1 90 ? -2.929 2.367 16.430 1.00 90.50 90 LEU A C 1
ATOM 724 O O . LEU A 1 90 ? -3.204 1.668 17.408 1.00 90.50 90 LEU A O 1
ATOM 728 N N . ILE A 1 91 ? -2.533 3.638 16.562 1.00 88.38 91 ILE A N 1
ATOM 729 C CA . ILE A 1 91 ? -2.405 4.301 17.868 1.00 88.38 91 ILE A CA 1
ATOM 730 C C . ILE A 1 91 ? -3.755 4.310 18.599 1.00 88.38 91 ILE A C 1
ATOM 732 O O . ILE A 1 91 ? -3.828 3.916 19.766 1.00 88.38 91 ILE A O 1
ATOM 736 N N . LYS A 1 92 ? -4.837 4.705 17.914 1.00 87.19 92 LYS A N 1
ATOM 737 C CA . LYS A 1 92 ? -6.194 4.715 18.487 1.00 87.19 92 LYS A CA 1
ATOM 738 C C . LYS A 1 92 ? -6.661 3.313 18.878 1.00 87.19 92 LYS A C 1
ATOM 740 O O . LYS A 1 92 ? -7.172 3.123 19.983 1.00 87.19 92 LYS A O 1
ATOM 745 N N . HIS A 1 93 ? -6.452 2.325 18.010 1.00 81.00 93 HIS A N 1
ATOM 746 C CA . HIS A 1 93 ? -6.822 0.937 18.278 1.00 81.00 93 HIS A CA 1
ATOM 747 C C . HIS A 1 93 ? -6.134 0.416 19.549 1.00 81.00 93 HIS A C 1
ATOM 749 O O . HIS A 1 93 ? -6.793 -0.088 20.460 1.00 81.00 93 HIS A O 1
ATOM 755 N N . ASN A 1 94 ? -4.829 0.648 19.689 1.00 77.88 94 ASN A N 1
ATOM 756 C CA . ASN A 1 94 ? -4.082 0.214 20.867 1.00 77.88 94 ASN A CA 1
ATOM 757 C C . ASN A 1 94 ? -4.532 0.943 22.145 1.00 77.88 94 ASN A C 1
ATOM 759 O O . ASN A 1 94 ? -4.706 0.309 23.187 1.00 77.88 94 ASN A O 1
ATOM 763 N N . GLN A 1 95 ? -4.808 2.250 22.077 1.00 77.88 95 GLN A N 1
ATOM 764 C CA . GLN A 1 95 ? -5.345 3.004 23.217 1.00 77.88 95 GLN A CA 1
ATOM 765 C C . GLN A 1 95 ? -6.709 2.467 23.681 1.00 77.88 95 GLN A C 1
ATOM 767 O O . GLN A 1 95 ? -6.907 2.243 24.878 1.00 77.88 95 GLN A O 1
ATOM 772 N N . THR A 1 96 ? -7.637 2.208 22.753 1.00 70.94 96 THR A N 1
ATOM 773 C CA . THR A 1 96 ? -8.970 1.669 23.090 1.00 70.94 96 THR A CA 1
ATOM 774 C C . THR A 1 96 ? -8.908 0.258 23.681 1.00 70.94 96 THR A C 1
ATOM 776 O O . THR A 1 96 ? -9.644 -0.052 24.621 1.00 70.94 96 THR A O 1
ATOM 779 N N . HIS A 1 97 ? -7.980 -0.582 23.216 1.00 61.38 97 HIS A N 1
ATOM 780 C CA . HIS A 1 97 ? -7.760 -1.911 23.782 1.00 61.38 97 HIS A CA 1
ATOM 781 C C . HIS A 1 97 ? -7.267 -1.839 25.241 1.00 61.38 97 HIS A C 1
ATOM 783 O O . HIS A 1 97 ? -7.789 -2.528 26.121 1.00 61.38 97 HIS A O 1
ATOM 789 N N . HIS A 1 98 ? -6.323 -0.940 25.543 1.00 57.81 98 HIS A N 1
ATOM 790 C CA . HIS A 1 98 ? -5.828 -0.742 26.910 1.00 57.81 98 HIS A CA 1
ATOM 791 C C . HIS A 1 98 ? -6.888 -0.172 27.871 1.00 57.81 98 HIS A C 1
ATOM 793 O O . HIS A 1 98 ? -6.921 -0.558 29.047 1.00 57.81 98 HIS A O 1
ATOM 799 N N . GLN A 1 99 ? -7.782 0.697 27.390 1.00 59.72 99 GLN A N 1
ATOM 800 C CA . GLN A 1 99 ? -8.886 1.237 28.195 1.00 59.72 99 GLN A CA 1
ATOM 801 C C . GLN A 1 99 ? -9.945 0.171 28.527 1.00 59.72 99 GLN A C 1
ATOM 803 O O . GLN A 1 99 ? -10.405 0.092 29.668 1.00 59.72 99 GLN A O 1
ATOM 808 N N . ASN A 1 100 ? -10.271 -0.720 27.585 1.00 55.41 100 ASN A N 1
ATOM 809 C CA . ASN A 1 100 ? -11.210 -1.818 27.841 1.00 55.41 100 ASN A CA 1
ATOM 810 C C . ASN A 1 100 ? -10.675 -2.829 28.871 1.00 55.41 100 ASN A C 1
ATOM 812 O O . ASN A 1 100 ? -11.405 -3.240 29.775 1.00 55.41 100 ASN A O 1
ATOM 816 N N . ILE A 1 101 ? -9.383 -3.172 28.824 1.00 55.66 101 ILE A N 1
ATOM 817 C CA . ILE A 1 101 ? -8.770 -4.078 29.816 1.00 55.66 101 ILE A CA 1
ATOM 818 C C . ILE A 1 101 ? -8.818 -3.482 31.232 1.00 55.66 101 ILE A C 1
ATOM 820 O O . ILE A 1 101 ? -9.033 -4.195 32.218 1.00 55.66 101 ILE A O 1
ATOM 824 N N . SER A 1 102 ? -8.618 -2.170 31.356 1.00 56.03 102 SER A N 1
ATOM 825 C CA . SER A 1 102 ? -8.610 -1.494 32.655 1.00 56.03 102 SER A CA 1
ATOM 826 C C . SER A 1 102 ? -10.016 -1.289 33.240 1.00 56.03 102 SER A C 1
AT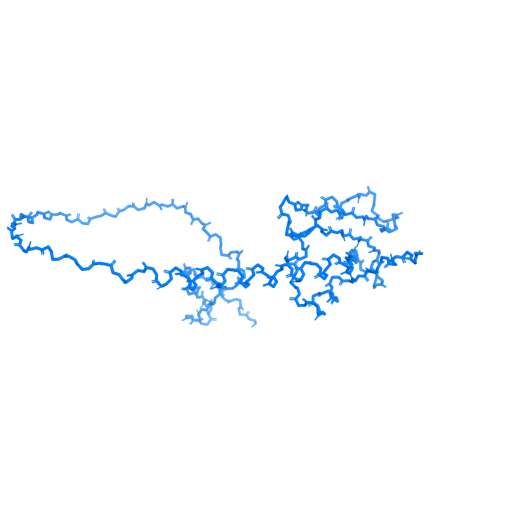OM 828 O O . SER A 1 102 ? -10.155 -1.263 34.467 1.00 56.03 102 SER A O 1
ATOM 830 N N . ALA A 1 103 ? -11.066 -1.252 32.412 1.00 51.78 103 ALA A N 1
ATOM 831 C CA . ALA A 1 103 ? -12.460 -1.246 32.866 1.00 51.78 103 ALA A CA 1
ATOM 832 C C . ALA A 1 103 ? -12.923 -2.619 33.397 1.00 51.78 103 ALA A C 1
ATOM 834 O O . ALA A 1 103 ? -13.562 -2.689 34.450 1.00 51.78 103 ALA A O 1
ATOM 835 N N . ILE A 1 104 ? -12.532 -3.722 32.746 1.00 50.44 104 ILE A N 1
ATOM 836 C CA . ILE A 1 104 ? -12.930 -5.087 33.150 1.00 50.44 104 ILE A CA 1
ATOM 837 C C . ILE A 1 104 ? -12.376 -5.447 34.542 1.00 50.44 104 ILE A C 1
ATOM 839 O O . ILE A 1 104 ? -13.067 -6.065 35.353 1.00 50.44 104 ILE A O 1
ATOM 843 N N . LYS A 1 105 ? -11.167 -4.980 34.887 1.00 51.22 105 LYS A N 1
ATOM 844 C CA . LYS A 1 105 ? -10.560 -5.220 36.212 1.00 51.22 105 LYS A CA 1
ATOM 845 C C . LYS A 1 105 ? -11.249 -4.492 37.375 1.00 51.22 105 LYS A C 1
ATOM 847 O O . LYS A 1 105 ? -11.017 -4.855 38.525 1.00 51.22 105 LYS A O 1
ATOM 852 N N . LYS A 1 106 ? -12.095 -3.486 37.120 1.00 51.06 106 LYS A N 1
ATOM 853 C CA . LYS A 1 106 ? -12.841 -2.776 38.178 1.00 51.06 106 LYS A CA 1
ATOM 854 C C . LYS A 1 106 ? -14.208 -3.398 38.491 1.00 51.06 106 LYS A C 1
ATOM 856 O O . LYS A 1 106 ? -14.803 -3.038 39.503 1.00 51.06 106 LYS A O 1
ATOM 861 N N . SER A 1 107 ? -14.688 -4.353 37.688 1.00 45.88 107 SER A N 1
ATOM 862 C CA . SER A 1 107 ? -16.061 -4.880 37.785 1.00 45.88 107 SER A CA 1
ATOM 863 C C . SER A 1 107 ? -16.218 -6.200 38.567 1.00 45.88 107 SER A C 1
ATOM 865 O O . SER A 1 107 ? -17.328 -6.717 38.656 1.00 45.88 107 SER A O 1
ATOM 867 N N . THR A 1 108 ? -15.166 -6.762 39.173 1.00 51.28 108 THR A N 1
ATOM 868 C CA . THR A 1 108 ? -15.233 -8.063 39.886 1.00 51.28 108 THR A CA 1
ATOM 869 C C . THR A 1 108 ? -15.108 -7.980 41.408 1.00 51.28 108 THR A C 1
ATOM 871 O O . THR A 1 108 ? -14.831 -8.980 42.067 1.00 51.28 108 THR A O 1
ATOM 874 N N . ARG A 1 109 ? -15.375 -6.821 42.029 1.00 52.97 109 ARG A N 1
ATOM 875 C CA . ARG A 1 109 ? -15.368 -6.703 43.500 1.00 52.97 109 ARG A CA 1
ATOM 876 C C . ARG A 1 109 ? -16.702 -6.213 44.057 1.00 52.97 109 ARG A C 1
ATOM 878 O O . ARG A 1 109 ? -16.825 -5.049 44.419 1.00 52.97 109 ARG A O 1
ATOM 885 N N . LYS A 1 110 ? -17.670 -7.136 44.132 1.00 53.47 110 LYS A N 1
ATOM 886 C CA . LYS A 1 110 ? -18.790 -7.264 45.103 1.00 53.47 110 LYS A CA 1
ATOM 887 C C . LYS A 1 110 ? -19.715 -8.370 44.561 1.00 53.47 110 LYS A C 1
ATOM 889 O O . LYS A 1 110 ? -20.302 -8.218 43.503 1.00 53.47 110 LYS A O 1
ATOM 894 N N . THR A 1 111 ? -19.822 -9.543 45.185 1.00 43.91 111 THR A N 1
ATOM 895 C CA . THR A 1 111 ? -20.740 -9.747 46.315 1.00 43.91 111 THR A CA 1
ATOM 896 C C . THR A 1 111 ? -20.348 -10.996 47.111 1.00 43.91 111 THR A C 1
ATOM 898 O O . THR A 1 111 ? -20.271 -12.100 46.582 1.00 43.91 111 THR A O 1
ATOM 901 N N . LYS A 1 112 ? -20.141 -10.799 48.413 1.00 52.28 112 LYS A N 1
ATOM 902 C CA . LYS A 1 112 ? -20.023 -11.825 49.451 1.00 52.28 112 LYS A CA 1
ATOM 903 C C . LYS A 1 112 ? -21.443 -12.295 49.798 1.00 52.28 112 LYS A C 1
ATOM 905 O O . LYS A 1 112 ? -22.228 -11.484 50.282 1.00 52.28 112 LYS A O 1
ATOM 910 N N . ARG A 1 113 ? -21.783 -13.571 49.599 1.00 44.09 113 ARG A N 1
ATOM 911 C CA . ARG A 1 113 ? -22.874 -14.227 50.343 1.00 44.09 113 ARG A CA 1
ATOM 912 C C . ARG A 1 113 ? -22.396 -15.581 50.855 1.00 44.09 113 ARG A C 1
ATOM 914 O O . ARG A 1 113 ? -21.948 -16.423 50.089 1.00 44.09 113 ARG A O 1
ATOM 921 N N . ASN A 1 114 ? -22.462 -15.711 52.178 1.00 47.09 114 ASN A N 1
ATOM 922 C CA . ASN A 1 114 ? -22.251 -16.924 52.959 1.00 47.09 114 ASN A CA 1
ATOM 923 C C . ASN A 1 114 ? -22.999 -18.111 52.344 1.00 47.09 114 ASN A C 1
ATOM 925 O O . ASN A 1 114 ? -24.225 -18.065 52.260 1.00 47.09 114 ASN A O 1
ATOM 929 N N . ILE A 1 115 ? -22.285 -19.190 52.025 1.00 43.88 115 ILE A N 1
ATOM 930 C CA . ILE A 1 115 ? -22.891 -20.515 51.899 1.00 43.88 115 ILE A CA 1
ATOM 931 C C . ILE A 1 115 ? -22.436 -21.321 53.111 1.00 43.88 115 ILE A C 1
ATOM 933 O O . ILE A 1 115 ? -21.255 -21.584 53.333 1.00 43.88 115 ILE A O 1
ATOM 937 N N . LYS A 1 116 ? -23.430 -21.597 53.948 1.00 36.88 116 LYS A N 1
ATOM 938 C CA . LYS A 1 116 ? -23.385 -22.364 55.185 1.00 36.88 116 LYS A CA 1
ATOM 939 C C . LYS A 1 116 ? -22.900 -23.787 54.878 1.00 36.88 116 LYS A C 1
ATOM 941 O O . LYS A 1 116 ? -23.410 -24.422 53.958 1.00 36.88 116 LYS A O 1
ATOM 946 N N . LYS A 1 117 ? -21.926 -24.268 55.660 1.00 40.94 117 LYS A N 1
ATOM 947 C CA . LYS A 1 117 ? -21.477 -25.667 55.685 1.00 40.94 117 LYS A CA 1
ATOM 948 C C . LYS A 1 117 ? -22.685 -26.600 55.822 1.00 40.94 117 LYS A C 1
ATOM 950 O O . LYS A 1 117 ? -23.467 -26.448 56.757 1.00 40.94 117 LYS A O 1
ATOM 955 N N . SER A 1 118 ? -22.780 -27.581 54.934 1.00 37.62 118 SER A N 1
ATOM 956 C CA . SER A 1 118 ? -23.422 -28.859 55.230 1.00 37.62 118 SER A CA 1
ATOM 957 C C . SER A 1 118 ? -22.488 -29.956 54.736 1.00 37.62 118 SER A C 1
ATOM 959 O O . SER A 1 118 ? -22.143 -30.021 53.559 1.00 37.62 118 SER A O 1
ATOM 961 N N . GLU A 1 119 ? -21.984 -30.734 55.689 1.00 42.09 119 GLU A N 1
ATOM 962 C CA . GLU A 1 119 ? -21.301 -31.996 55.449 1.00 42.09 119 GLU A CA 1
ATOM 963 C C . GLU A 1 119 ? -22.281 -32.971 54.803 1.00 42.09 119 GLU A C 1
ATOM 965 O O . GLU A 1 119 ? -23.416 -33.105 55.250 1.00 42.09 119 GLU A O 1
ATOM 970 N N . THR A 1 120 ? -21.830 -33.695 53.786 1.00 37.03 120 THR A N 1
ATOM 971 C CA . THR A 1 120 ? -22.280 -35.069 53.553 1.00 37.03 120 THR A CA 1
ATOM 972 C C . THR A 1 120 ? -21.185 -35.817 52.812 1.00 37.03 120 THR A C 1
ATOM 974 O O . THR A 1 120 ? -20.830 -35.526 51.673 1.00 37.03 120 THR A O 1
ATOM 977 N N . ASN A 1 121 ? -20.615 -36.772 53.542 1.00 43.06 121 ASN A N 1
ATOM 978 C CA . ASN A 1 121 ? -19.743 -37.820 53.052 1.00 43.06 121 ASN A CA 1
ATOM 979 C C . ASN A 1 121 ? -20.392 -38.546 51.871 1.00 43.06 121 ASN A C 1
ATOM 981 O O . ASN A 1 121 ? -21.519 -39.016 51.996 1.00 43.06 121 ASN A O 1
ATOM 985 N N . ASN A 1 122 ? -19.642 -38.752 50.788 1.00 37.34 122 ASN A N 1
ATOM 986 C CA . ASN A 1 122 ? -19.836 -39.943 49.971 1.00 37.34 122 ASN A CA 1
ATOM 987 C C . ASN A 1 122 ? -18.529 -40.411 49.318 1.00 37.34 122 ASN A C 1
ATOM 989 O O . ASN A 1 122 ? -18.088 -39.921 48.287 1.00 37.34 122 ASN A O 1
ATOM 993 N N . LYS A 1 123 ? -17.945 -41.404 49.994 1.00 37.91 123 LYS A N 1
ATOM 994 C CA . LYS A 1 123 ? -17.467 -42.679 49.450 1.00 37.91 123 LYS A CA 1
ATOM 995 C C . LYS A 1 123 ? -16.537 -42.621 48.231 1.00 37.91 123 LYS A C 1
ATOM 997 O O . LYS A 1 123 ? -16.946 -42.674 47.077 1.00 37.91 123 LYS A O 1
ATOM 1002 N N . ILE A 1 124 ? -15.254 -42.692 48.564 1.00 43.00 124 ILE A N 1
ATOM 1003 C CA . ILE A 1 124 ? -14.149 -43.140 47.720 1.00 43.00 124 ILE A CA 1
ATOM 1004 C C . ILE A 1 124 ? -14.481 -44.518 47.115 1.00 43.00 124 ILE A C 1
ATOM 1006 O O . ILE A 1 124 ? -14.746 -45.476 47.844 1.00 43.00 124 ILE A O 1
ATOM 1010 N N . LYS A 1 125 ? -14.387 -44.635 45.790 1.00 38.09 125 LYS A N 1
ATOM 1011 C CA . LYS A 1 125 ? -13.982 -45.871 45.108 1.00 38.09 125 LYS A CA 1
ATOM 1012 C C . LYS A 1 125 ? -12.981 -45.495 44.021 1.00 38.09 125 LYS A C 1
ATOM 1014 O O . LYS A 1 125 ? -13.324 -44.791 43.079 1.00 38.09 125 LYS A O 1
ATOM 1019 N N . GLY A 1 126 ? -11.738 -45.926 44.210 1.00 33.75 126 GLY A N 1
ATOM 1020 C CA . GLY A 1 126 ? -10.681 -45.806 43.217 1.00 33.75 126 GLY A CA 1
ATOM 1021 C C . GLY A 1 126 ? -10.768 -46.893 42.149 1.00 33.75 126 GLY A C 1
ATOM 1022 O O . GLY A 1 126 ? -11.311 -47.969 42.396 1.00 33.75 126 GLY A O 1
ATOM 1023 N N . ALA A 1 127 ? -10.175 -46.603 40.994 1.00 33.56 127 ALA A N 1
ATOM 1024 C CA . ALA A 1 127 ? -9.496 -47.576 40.149 1.00 33.56 127 ALA A CA 1
ATOM 1025 C C . ALA A 1 127 ? -8.499 -46.846 39.228 1.00 33.56 127 ALA A C 1
ATOM 1027 O O . ALA A 1 127 ? -8.856 -45.952 38.468 1.00 33.56 127 ALA A O 1
ATOM 1028 N N . SER A 1 128 ? -7.241 -47.239 39.407 1.00 35.31 128 SER A N 1
ATOM 1029 C CA . SER A 1 128 ? -6.026 -47.107 38.604 1.00 35.31 128 SER A CA 1
ATOM 1030 C C . SER A 1 128 ? -6.100 -46.726 37.114 1.00 35.31 128 SER A C 1
ATOM 1032 O O . SER A 1 128 ? -6.807 -47.333 36.320 1.00 35.31 128 SER A O 1
ATOM 1034 N N . SER A 1 129 ? -5.212 -45.784 36.773 1.00 45.25 129 SER A N 1
ATOM 1035 C CA . SER A 1 129 ? -4.224 -45.764 35.674 1.00 45.25 129 SER A CA 1
ATOM 1036 C C . SER A 1 129 ? -4.429 -46.622 34.416 1.00 45.25 129 SER A C 1
ATOM 1038 O O . SER A 1 129 ? -4.265 -47.839 34.464 1.00 45.25 129 SER A O 1
ATOM 1040 N N . THR A 1 130 ? -4.583 -45.953 33.269 1.00 34.03 130 THR A N 1
ATOM 1041 C CA . THR A 1 130 ? -3.933 -46.162 31.941 1.00 34.03 130 THR A CA 1
ATOM 1042 C C . THR A 1 130 ? -4.648 -45.191 30.981 1.00 34.03 130 THR A C 1
ATOM 1044 O O . THR A 1 130 ? -5.867 -45.147 30.957 1.00 34.03 130 THR A O 1
ATOM 1047 N N . GLY A 1 131 ? -4.021 -44.228 30.303 1.00 32.69 131 GLY A N 1
ATOM 1048 C CA . GLY A 1 131 ? -2.895 -44.377 29.391 1.00 32.69 131 GLY A CA 1
ATOM 1049 C C . GLY A 1 131 ? -3.420 -44.713 27.991 1.00 32.69 131 GLY A C 1
ATOM 1050 O O . GLY A 1 131 ? -3.475 -45.890 27.674 1.00 32.69 131 GLY A O 1
ATOM 1051 N N . ALA A 1 132 ? -3.813 -43.714 27.184 1.00 33.41 132 ALA A N 1
ATOM 1052 C CA . ALA A 1 132 ? -3.905 -43.824 25.717 1.00 33.41 132 ALA A CA 1
ATOM 1053 C C . ALA A 1 132 ? -4.187 -42.463 25.041 1.00 33.41 132 ALA A C 1
ATOM 1055 O O . ALA A 1 132 ? -5.320 -42.001 24.969 1.00 33.41 132 ALA A O 1
ATOM 1056 N N . ASN A 1 133 ? -3.113 -41.839 24.556 1.00 42.34 133 ASN A N 1
ATOM 1057 C CA . ASN A 1 133 ? -2.958 -41.266 23.215 1.00 42.34 133 ASN A CA 1
ATOM 1058 C C . ASN A 1 133 ? -4.210 -40.738 22.487 1.00 42.34 133 ASN A C 1
ATOM 1060 O O . ASN A 1 133 ? -4.870 -41.474 21.758 1.00 42.34 133 ASN A O 1
ATOM 1064 N N . SER A 1 134 ? -4.393 -39.418 22.504 1.00 34.94 134 SER A N 1
ATOM 1065 C CA . SER A 1 134 ? -4.943 -38.690 21.354 1.00 34.94 134 SER A CA 1
ATOM 1066 C C . SER A 1 134 ? -3.806 -37.926 20.681 1.00 34.94 134 SER A C 1
ATOM 1068 O O . SER A 1 134 ? -3.479 -36.784 20.995 1.00 34.94 134 SER A O 1
ATOM 1070 N N . MET A 1 135 ? -3.160 -38.676 19.803 1.00 36.28 135 MET A N 1
ATOM 1071 C CA . MET A 1 135 ? -2.187 -38.287 18.802 1.00 36.28 135 MET A CA 1
ATOM 1072 C C . MET A 1 135 ? -2.766 -37.194 17.887 1.00 36.28 135 MET A C 1
ATOM 1074 O O . MET A 1 135 ? -3.885 -37.330 17.400 1.00 36.28 135 MET A O 1
ATOM 1078 N N . GLY A 1 136 ? -1.969 -36.160 17.604 1.00 37.47 136 GLY A N 1
ATOM 1079 C CA . GLY A 1 136 ? -2.075 -35.420 16.346 1.00 37.47 136 GLY A CA 1
ATOM 1080 C C . GLY A 1 136 ? -2.675 -34.017 16.392 1.00 37.47 136 GLY A C 1
ATOM 1081 O O . GLY A 1 136 ? -3.614 -33.750 15.656 1.00 37.47 136 GLY A O 1
ATOM 1082 N N . LEU A 1 137 ? -2.050 -33.085 17.114 1.00 36.16 137 LEU A N 1
ATOM 1083 C CA . LEU A 1 137 ? -1.879 -31.733 16.575 1.00 36.16 137 LEU A CA 1
ATOM 1084 C C . LEU A 1 137 ? -0.373 -31.456 16.533 1.00 36.16 137 LEU A C 1
ATOM 1086 O O . LEU A 1 137 ? 0.259 -31.176 17.548 1.00 36.16 137 LEU A O 1
ATOM 1090 N N . LYS A 1 138 ? 0.227 -31.628 15.350 1.00 44.38 138 LYS A N 1
ATOM 1091 C CA . LYS A 1 138 ? 1.522 -31.022 15.038 1.00 44.38 138 LYS A CA 1
ATOM 1092 C C . LYS A 1 138 ? 1.270 -29.519 14.934 1.00 44.38 138 LYS A C 1
ATOM 1094 O O . LYS A 1 138 ? 1.044 -29.015 13.837 1.00 44.38 138 LYS A O 1
ATOM 1099 N N . ASP A 1 139 ? 1.263 -28.825 16.066 1.00 44.00 139 ASP A N 1
ATOM 1100 C CA . ASP A 1 139 ? 1.432 -27.378 16.064 1.00 44.00 139 ASP A CA 1
ATOM 1101 C C . ASP A 1 139 ? 2.877 -27.108 15.657 1.00 44.00 139 ASP A C 1
ATOM 1103 O O . ASP A 1 139 ? 3.821 -27.226 16.437 1.00 44.00 139 ASP A O 1
ATOM 1107 N N . SER A 1 140 ? 3.025 -26.868 14.356 1.00 50.62 140 SER A N 1
ATOM 1108 C CA . SER A 1 140 ? 4.256 -26.454 13.707 1.00 50.62 140 SER A CA 1
ATOM 1109 C C . SER A 1 140 ? 4.879 -25.314 14.513 1.00 50.62 140 SER A C 1
ATOM 1111 O O . SER A 1 140 ? 4.233 -24.294 14.758 1.00 50.62 140 SER A O 1
ATOM 1113 N N . CYS A 1 141 ? 6.129 -25.485 14.941 1.00 52.44 141 CYS A N 1
ATOM 1114 C CA . CYS A 1 141 ? 6.931 -24.434 15.565 1.00 52.44 141 CYS A CA 1
ATOM 1115 C C . CYS A 1 141 ? 7.351 -23.409 14.500 1.00 52.44 141 CYS A C 1
ATOM 1117 O O . CYS A 1 141 ? 8.525 -23.278 14.176 1.00 52.44 141 CYS A O 1
ATOM 1119 N N . ASP A 1 142 ? 6.373 -22.723 13.919 1.00 48.28 142 ASP A N 1
ATOM 1120 C CA . ASP A 1 142 ? 6.545 -21.889 12.731 1.00 48.28 142 ASP A CA 1
ATOM 1121 C C . ASP A 1 142 ? 6.131 -20.439 13.010 1.00 48.28 142 ASP A C 1
ATOM 1123 O O . ASP A 1 142 ? 5.351 -19.822 12.285 1.00 48.28 142 ASP A O 1
ATOM 1127 N N . SER A 1 143 ? 6.575 -19.881 14.141 1.00 45.41 143 SER A N 1
ATOM 1128 C CA . SER A 1 143 ? 6.297 -18.480 14.468 1.00 45.41 143 SER A CA 1
ATOM 1129 C C . SER A 1 143 ? 7.386 -17.834 15.322 1.00 45.41 143 SER A C 1
ATOM 1131 O O . SER A 1 143 ? 7.736 -18.302 16.404 1.00 45.41 143 SER A O 1
ATOM 1133 N N . PHE A 1 144 ? 7.882 -16.707 14.807 1.00 53.53 144 PHE A N 1
ATOM 1134 C CA . PHE A 1 144 ? 8.714 -15.714 15.484 1.00 53.53 144 PHE A CA 1
ATOM 1135 C C . PHE A 1 144 ? 8.283 -15.487 16.948 1.00 53.53 144 PHE A C 1
ATOM 1137 O O . PHE A 1 144 ? 7.109 -15.236 17.222 1.00 53.53 144 PHE A O 1
ATOM 1144 N N . GLY A 1 145 ? 9.246 -15.496 17.880 1.00 55.75 145 GLY A N 1
ATOM 1145 C CA . GLY A 1 145 ? 9.028 -15.144 19.295 1.00 55.75 145 GLY A CA 1
ATOM 1146 C C . GLY A 1 145 ? 9.018 -16.316 20.288 1.00 55.75 145 GLY A C 1
ATOM 1147 O O . GLY A 1 145 ? 8.479 -16.190 21.398 1.00 55.75 145 GLY A O 1
ATOM 1148 N N . HIS A 1 146 ? 9.579 -17.463 19.905 1.00 65.12 146 HIS A N 1
ATOM 1149 C CA . HIS A 1 146 ? 9.876 -18.561 20.822 1.00 65.12 146 HIS A CA 1
ATOM 1150 C C . HIS A 1 146 ? 11.303 -18.413 21.360 1.00 65.12 146 HIS A C 1
ATOM 1152 O O . HIS A 1 146 ? 12.249 -18.300 20.588 1.00 65.12 146 HIS A O 1
ATOM 1158 N N . GLU A 1 147 ? 11.437 -18.381 22.687 1.00 64.62 147 GLU A N 1
ATOM 1159 C CA . GLU A 1 147 ? 12.732 -18.454 23.366 1.00 64.62 147 GLU A CA 1
ATOM 1160 C C . GLU A 1 147 ? 13.100 -19.922 23.579 1.00 64.62 147 GLU A C 1
ATOM 1162 O O . GLU A 1 147 ? 12.301 -20.709 24.110 1.00 64.62 147 GLU A O 1
ATOM 1167 N N . PHE A 1 148 ? 14.311 -20.265 23.162 1.00 72.69 148 PHE A N 1
ATOM 1168 C CA . PHE A 1 148 ? 14.899 -21.584 23.319 1.00 72.69 148 PHE A CA 1
ATOM 1169 C C . PHE A 1 148 ? 15.891 -21.570 24.481 1.00 72.69 148 PHE A C 1
ATOM 1171 O O . PHE A 1 148 ? 16.559 -20.570 24.743 1.00 72.69 148 PHE A O 1
ATOM 1178 N N . GLU A 1 149 ? 15.931 -22.669 25.225 1.00 72.81 149 GLU A N 1
ATOM 1179 C CA . GLU A 1 149 ? 16.887 -22.890 26.303 1.00 72.81 149 GLU A CA 1
ATOM 1180 C C . GLU A 1 149 ? 17.843 -24.000 25.892 1.00 72.81 149 GLU A C 1
ATOM 1182 O O . GLU A 1 149 ? 17.401 -25.081 25.497 1.00 72.81 149 GLU A O 1
ATOM 1187 N N . PHE A 1 150 ? 19.142 -23.733 25.991 1.00 70.00 150 PHE A N 1
ATOM 1188 C CA . PHE A 1 150 ? 20.160 -24.748 25.768 1.00 70.00 150 PHE A CA 1
ATOM 1189 C C . PHE A 1 150 ? 20.085 -25.788 26.879 1.00 70.00 150 PHE A C 1
ATOM 1191 O O . PHE A 1 150 ? 20.242 -25.470 28.059 1.00 70.00 150 PHE A O 1
ATOM 1198 N N . VAL A 1 151 ? 19.837 -27.034 26.488 1.00 68.38 151 VAL A N 1
ATOM 1199 C CA . VAL A 1 151 ? 19.843 -28.183 27.401 1.00 68.38 151 VAL A CA 1
ATOM 1200 C C . VAL A 1 151 ? 21.156 -28.955 27.269 1.00 68.38 151 VAL A C 1
ATOM 1202 O O . VAL A 1 151 ? 21.616 -29.552 28.240 1.00 68.38 151 VAL A O 1
ATOM 1205 N N . SER A 1 152 ? 21.798 -28.907 26.097 1.00 64.12 152 SER A N 1
ATOM 1206 C CA . SER A 1 152 ? 23.148 -29.435 25.858 1.00 64.12 152 SER A CA 1
ATOM 1207 C C . SER A 1 152 ? 23.809 -28.725 24.668 1.00 64.12 152 SER A C 1
ATOM 1209 O O . SER A 1 152 ? 23.146 -27.947 23.986 1.00 64.12 152 SER A O 1
ATOM 1211 N N . GLU A 1 153 ? 25.097 -28.986 24.406 1.00 59.88 153 GLU A N 1
ATOM 1212 C CA . GLU A 1 153 ? 25.862 -28.366 23.300 1.00 59.88 153 GLU A CA 1
ATOM 1213 C C . GLU A 1 153 ? 25.218 -28.537 21.916 1.00 59.88 153 GLU A C 1
ATOM 1215 O O . GLU A 1 153 ? 25.484 -27.744 21.020 1.00 59.88 153 GLU A O 1
ATOM 1220 N N . THR A 1 154 ? 24.356 -29.539 21.741 1.00 61.56 154 THR A N 1
ATOM 1221 C CA . THR A 1 154 ? 23.719 -29.860 20.459 1.00 61.56 154 THR A CA 1
ATOM 1222 C C . THR A 1 154 ? 22.197 -29.767 20.499 1.00 61.56 154 THR A C 1
ATOM 1224 O O . THR A 1 154 ? 21.548 -30.083 19.503 1.00 61.56 154 THR A O 1
ATOM 1227 N N . GLN A 1 155 ? 21.596 -29.373 21.630 1.00 65.31 155 GLN A N 1
ATOM 1228 C CA . GLN A 1 155 ? 20.140 -29.394 21.787 1.00 65.31 155 GLN A CA 1
ATOM 1229 C C . GLN A 1 155 ? 19.591 -28.167 22.505 1.00 65.31 155 GLN A C 1
ATOM 1231 O O . GLN A 1 155 ? 19.967 -27.838 23.637 1.00 65.31 155 GLN A O 1
ATOM 1236 N N . GLU A 1 156 ? 18.572 -27.596 21.880 1.00 70.25 156 GLU A N 1
ATOM 1237 C CA . GLU A 1 156 ? 17.781 -26.483 22.374 1.00 70.25 156 GLU A CA 1
ATOM 1238 C C . GLU A 1 156 ? 16.327 -26.912 22.563 1.00 70.25 156 GLU A C 1
ATOM 1240 O O . GLU A 1 156 ? 15.756 -27.626 21.741 1.00 70.25 156 GLU A O 1
ATOM 1245 N N . VAL A 1 157 ? 15.691 -26.460 23.641 1.00 75.81 157 VAL A N 1
ATOM 1246 C CA . VAL A 1 157 ? 14.277 -26.745 23.912 1.00 75.81 157 VAL A CA 1
ATOM 1247 C C . VAL A 1 157 ? 13.476 -25.451 23.940 1.00 75.81 157 VAL A C 1
ATOM 1249 O O . VAL A 1 157 ? 13.782 -24.526 24.690 1.00 75.81 157 VAL A O 1
ATOM 1252 N N . CYS A 1 158 ? 12.398 -25.390 23.157 1.00 74.88 158 CYS A N 1
ATOM 1253 C CA . CYS A 1 158 ? 11.444 -24.283 23.197 1.00 74.88 158 CYS A CA 1
ATOM 1254 C C . CYS A 1 158 ? 10.770 -24.212 24.579 1.00 74.88 158 CYS A C 1
ATOM 1256 O O . CYS A 1 158 ? 10.045 -25.136 24.963 1.00 74.88 158 CYS A O 1
ATOM 1258 N N . LYS A 1 159 ? 10.882 -23.081 25.293 1.00 71.00 159 LYS A N 1
ATOM 1259 C CA . LYS A 1 159 ? 10.267 -22.909 26.629 1.00 71.00 159 LYS A CA 1
ATOM 1260 C C . LYS A 1 159 ? 8.740 -23.023 26.633 1.00 71.00 159 LYS A C 1
ATOM 1262 O O . LYS A 1 159 ? 8.149 -23.433 27.629 1.00 71.00 159 LYS A O 1
ATOM 1267 N N . LYS A 1 160 ? 8.088 -22.653 25.529 1.00 66.44 160 LYS A N 1
ATOM 1268 C CA . LYS A 1 160 ? 6.618 -22.640 25.408 1.00 66.44 160 LYS A CA 1
ATOM 1269 C C . LYS A 1 160 ? 6.048 -23.976 24.936 1.00 66.44 160 LYS A C 1
ATOM 1271 O O . LYS A 1 160 ? 5.016 -24.417 25.424 1.00 66.44 160 LYS A O 1
ATOM 1276 N N . CYS A 1 161 ? 6.737 -24.602 23.993 1.00 68.88 161 CYS A N 1
ATOM 1277 C CA . CYS A 1 161 ? 6.283 -25.773 23.255 1.00 68.88 161 CYS A CA 1
ATOM 1278 C C . CYS A 1 161 ? 6.842 -27.086 23.815 1.00 68.88 161 CYS A C 1
ATOM 1280 O O . CYS A 1 161 ? 6.346 -28.154 23.476 1.00 68.88 161 CYS A O 1
ATOM 1282 N N . LYS A 1 162 ? 7.925 -27.011 24.605 1.00 65.62 162 LYS A N 1
ATOM 1283 C CA . LYS A 1 162 ? 8.779 -28.144 25.002 1.00 65.62 162 LYS A CA 1
ATOM 1284 C C . LYS A 1 162 ? 9.306 -28.975 23.831 1.00 65.62 162 LYS A C 1
ATOM 1286 O O . LYS A 1 162 ? 9.650 -30.140 24.000 1.00 65.62 162 LYS A O 1
ATOM 1291 N N . MET A 1 163 ? 9.360 -28.374 22.647 1.00 67.88 163 MET A N 1
ATOM 1292 C CA . MET A 1 163 ? 9.887 -29.023 21.459 1.00 67.88 163 MET A CA 1
ATOM 1293 C C . MET A 1 163 ? 11.403 -28.871 21.451 1.00 67.88 163 MET A C 1
ATOM 1295 O O . MET A 1 163 ? 11.896 -27.754 21.612 1.00 67.88 163 MET A O 1
ATOM 1299 N N . THR A 1 164 ? 12.110 -29.987 21.301 1.00 66.88 164 THR A N 1
ATOM 1300 C CA . THR A 1 164 ? 13.569 -30.023 21.184 1.00 66.88 164 THR A CA 1
ATOM 1301 C C . THR A 1 164 ? 13.957 -29.870 19.722 1.00 66.88 164 THR A C 1
ATOM 1303 O O . THR A 1 164 ? 13.387 -30.544 18.864 1.00 66.88 164 THR A O 1
ATOM 1306 N N . ILE A 1 165 ? 14.914 -28.998 19.448 1.00 68.06 165 ILE A N 1
ATOM 1307 C CA . ILE A 1 165 ? 15.564 -28.858 18.150 1.00 68.06 165 ILE A CA 1
ATOM 1308 C C . ILE A 1 165 ? 17.058 -29.127 18.320 1.00 68.06 165 ILE A C 1
ATOM 1310 O O . ILE A 1 165 ? 17.620 -28.899 19.393 1.00 68.06 165 ILE A O 1
ATOM 1314 N N . GLU A 1 166 ? 17.683 -29.656 17.274 1.00 66.12 166 GLU A N 1
ATOM 1315 C CA . GLU A 1 166 ?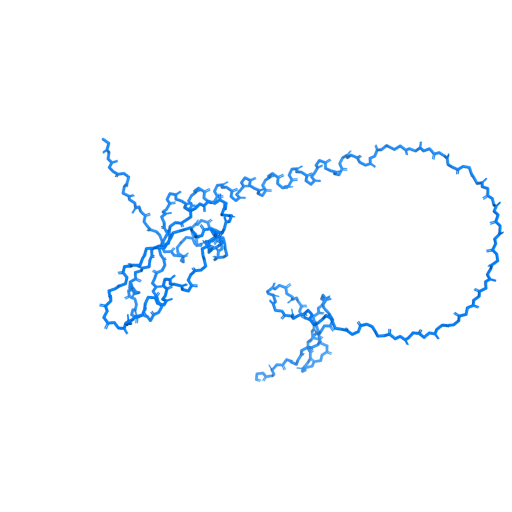 19.134 -29.808 17.225 1.00 66.12 166 GLU A CA 1
ATOM 1316 C C . GLU A 1 166 ? 19.741 -28.454 16.852 1.00 66.12 166 GLU A C 1
ATOM 1318 O O . GLU A 1 166 ? 19.346 -27.844 15.856 1.00 66.12 166 GLU A O 1
ATOM 1323 N N . SER A 1 167 ? 20.655 -27.961 17.681 1.00 60.16 167 SER A N 1
ATOM 1324 C CA . SER A 1 167 ? 21.396 -26.737 17.392 1.00 60.16 167 SER A CA 1
ATOM 1325 C C . SER A 1 167 ? 22.486 -27.083 16.386 1.00 60.16 167 SER A C 1
ATOM 1327 O O . SER A 1 167 ? 23.377 -27.876 16.695 1.00 60.16 167 SER A O 1
ATOM 1329 N N . GLU A 1 168 ? 22.417 -26.521 15.177 1.00 53.78 168 GLU A N 1
ATOM 1330 C CA . GLU A 1 168 ? 23.501 -26.648 14.201 1.00 53.78 168 GLU A CA 1
ATOM 1331 C C . GLU A 1 168 ? 24.765 -26.007 14.792 1.00 53.78 168 GLU A C 1
ATOM 1333 O O . GLU A 1 168 ? 24.860 -24.789 14.955 1.00 53.78 168 GLU A O 1
ATOM 1338 N N . THR A 1 169 ? 25.732 -26.847 15.161 1.00 49.25 169 THR A N 1
ATOM 1339 C CA . THR A 1 169 ? 27.092 -26.428 15.500 1.00 49.25 169 THR A CA 1
ATOM 1340 C C . THR A 1 169 ? 27.701 -25.719 14.292 1.00 49.25 169 THR A C 1
ATOM 1342 O O . THR A 1 169 ? 27.803 -26.326 13.225 1.00 49.25 169 THR A O 1
ATOM 1345 N N . ILE A 1 170 ? 28.077 -24.448 14.468 1.00 43.66 170 ILE A N 1
ATOM 1346 C CA . ILE A 1 170 ? 28.865 -23.659 13.503 1.00 43.66 170 ILE A CA 1
ATOM 1347 C C . ILE A 1 170 ? 30.259 -24.274 13.354 1.00 43.66 170 ILE A C 1
ATOM 1349 O O . ILE A 1 170 ? 30.847 -24.627 14.403 1.00 43.66 170 ILE A O 1
#

Foldseek 3Di:
DPPPPQDKDFPVVLCVPLVDDPCLQLLQEAEEAEPEPPDPDPDPVLVVVRDHHPDHLFHWYWYWYCDPVNDPGTITMTGPVRSVVSSVSVVVVVVVVVVVVVVVVVPPDDDDDDDDDDDDDDDDDDDDDDDDDPDDDPPDPPDPDFDWDDPDPQWTAGPVPRDIDGDPDD

Radius of gyration: 27.35 Å; chains: 1; bounding box: 52×72×76 Å

Organism: Theileria orientalis (NCBI:txid68886)

Sequence (170 aa):
MFPMSQEWISQSNAIKKYKLNVYDLHSNITKVVDETKSKRFESDLPAQSIKIAKNPLVGLTLRLVDNPRGYEAPMRLYNISQILELESSLIKHNQTHHQNISAIKKSTRKTKRNIKKSETNNKIKGASSTGANSMGLKDSCDSFGHEFEFVSETQEVCKKCKMTIESETI

Secondary structure (DSSP, 8-state):
-------EEEHHHHHHHH---HHHHHTTEEEEEE---SSS-SS-HHHHTSPPPSS-SS-EEEEEE--TT--SSPEEEEEHHHHHHHHHHHHHHHHHHHHHHHHHTTS-----------------------------------SS-PPEEEEETTEEEETTT--EEE----

pLDDT: mean 70.27, std 21.46, range [32.69, 96.5]